Protein AF-A0A969B841-F1 (afdb_monomer_lite)

Sequence (74 aa):
MFPASKVVHFNEISRELNVEYEDMVFFDDDPVNIEDVTNLGVKSIFVDNGLNINCLKAHFPGVAQEFVNGYLQS

Radius of gyration: 14.05 Å; chains: 1; bounding box: 36×29×29 Å

pLDDT: mean 86.55, std 12.76, range [44.75, 97.62]

Secondary structure (DSSP, 8-state):
--SS-HHHHHHHHHHHHT--GGG-EEEES-HHHHHHHHTTT-EEEE-TT---HHHHHHH-HHHHHHHHHHHTT-

Foldseek 3Di:
DDDDQVVVVVVVCCVVVVDQQCRAEAEDQDVVNQVVSVVSNHNYDHDVPDDDLVNCCVPPVPVSVVVVVVVVVD

Structure (mmCIF, N/CA/C/O backbone):
data_AF-A0A969B841-F1
#
_entry.id   AF-A0A969B841-F1
#
loop_
_atom_site.group_PDB
_atom_site.id
_atom_site.type_symbol
_atom_site.label_atom_id
_atom_site.label_alt_id
_atom_site.label_comp_id
_atom_site.label_asym_id
_atom_site.label_entity_id
_atom_site.label_seq_id
_atom_site.pdbx_PDB_ins_code
_atom_site.Cartn_x
_atom_site.Cartn_y
_atom_site.Cartn_z
_atom_site.occupancy
_atom_site.B_iso_or_equiv
_atom_site.auth_seq_id
_atom_site.auth_comp_id
_atom_site.auth_asym_id
_atom_site.auth_atom_id
_atom_site.pdbx_PDB_model_num
ATOM 1 N N . MET A 1 1 ? 15.783 10.722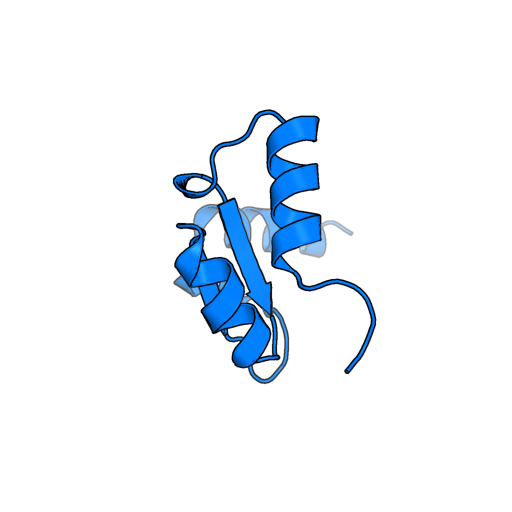 -7.632 1.00 44.75 1 MET A N 1
ATOM 2 C CA . MET A 1 1 ? 14.873 10.357 -6.530 1.00 44.75 1 MET A CA 1
ATOM 3 C C . MET A 1 1 ? 13.618 11.193 -6.724 1.00 44.75 1 MET A C 1
ATOM 5 O O . MET A 1 1 ? 13.707 12.411 -6.630 1.00 44.75 1 MET A O 1
ATOM 9 N N . PHE A 1 2 ? 12.545 10.569 -7.218 1.00 48.50 2 PHE A N 1
ATOM 10 C CA . PHE A 1 2 ? 11.288 11.234 -7.598 1.00 48.50 2 PHE A CA 1
ATOM 11 C C . PHE A 1 2 ? 10.528 11.738 -6.349 1.00 48.50 2 PHE A C 1
ATOM 13 O O . PHE A 1 2 ? 10.808 11.259 -5.250 1.00 48.50 2 PHE A O 1
ATOM 20 N N . PRO A 1 3 ? 9.655 12.755 -6.480 1.00 59.62 3 PRO A N 1
ATOM 21 C CA . PRO A 1 3 ? 9.229 13.582 -5.358 1.00 59.62 3 PRO A CA 1
ATOM 22 C C . PRO A 1 3 ? 8.149 12.887 -4.516 1.00 59.62 3 PRO A C 1
ATOM 24 O O . PRO A 1 3 ? 7.192 12.351 -5.060 1.00 59.62 3 PRO A O 1
ATOM 27 N N . ALA A 1 4 ? 8.321 12.973 -3.193 1.00 63.62 4 ALA A N 1
ATOM 28 C CA . ALA A 1 4 ? 7.492 12.420 -2.116 1.00 63.62 4 ALA A CA 1
ATOM 29 C C . ALA A 1 4 ? 7.523 10.882 -1.962 1.00 63.62 4 ALA A C 1
ATOM 31 O O . ALA A 1 4 ? 7.023 10.128 -2.792 1.00 63.62 4 ALA A O 1
ATOM 32 N N . SER A 1 5 ? 8.099 10.427 -0.840 1.00 84.25 5 SER A N 1
ATOM 33 C CA . SER A 1 5 ? 8.028 9.031 -0.386 1.00 84.25 5 SER A CA 1
ATOM 34 C C . SER A 1 5 ? 6.568 8.571 -0.316 1.00 84.25 5 SER A C 1
ATOM 36 O O . SER A 1 5 ? 5.693 9.345 0.081 1.00 84.25 5 SER A O 1
ATOM 38 N N . LYS A 1 6 ? 6.302 7.299 -0.643 1.00 89.25 6 LYS A N 1
ATOM 39 C CA . LYS A 1 6 ? 4.977 6.678 -0.469 1.00 89.25 6 LYS A CA 1
ATOM 40 C C . LYS A 1 6 ? 4.462 6.822 0.967 1.00 89.25 6 LYS A C 1
ATOM 42 O O . LYS A 1 6 ? 3.257 6.910 1.156 1.00 89.25 6 LYS A O 1
ATOM 47 N N . VAL A 1 7 ? 5.348 7.000 1.949 1.00 91.44 7 VAL A N 1
ATOM 48 C CA . VAL A 1 7 ? 4.981 7.338 3.329 1.00 91.44 7 VAL A CA 1
ATOM 49 C C . VAL A 1 7 ? 4.109 8.593 3.417 1.00 91.44 7 VAL A C 1
ATOM 51 O O . VAL A 1 7 ? 3.145 8.613 4.177 1.00 91.44 7 VAL A O 1
ATOM 54 N N . VAL A 1 8 ? 4.396 9.640 2.636 1.00 93.38 8 VAL A N 1
ATOM 55 C CA . VAL A 1 8 ? 3.588 10.874 2.638 1.00 93.38 8 VAL A CA 1
ATOM 56 C C . VAL A 1 8 ? 2.173 10.580 2.143 1.00 93.38 8 VAL A C 1
ATOM 58 O O . VAL A 1 8 ? 1.212 10.936 2.818 1.00 93.38 8 VAL A O 1
ATOM 61 N N . HIS A 1 9 ? 2.050 9.846 1.035 1.00 92.88 9 HIS A N 1
ATOM 62 C CA . HIS A 1 9 ? 0.751 9.460 0.482 1.00 92.88 9 HIS A CA 1
ATOM 63 C C . HIS A 1 9 ? -0.062 8.603 1.461 1.00 92.88 9 HIS A C 1
ATOM 65 O O . HIS A 1 9 ? -1.253 8.834 1.635 1.00 92.88 9 HIS A O 1
ATOM 71 N N . PHE A 1 10 ? 0.570 7.645 2.145 1.00 95.56 10 PHE A N 1
ATOM 72 C CA . PHE A 1 10 ? -0.119 6.798 3.122 1.00 95.56 10 PHE A CA 1
ATOM 73 C C . PHE A 1 10 ? -0.603 7.584 4.348 1.00 95.56 10 PHE A C 1
ATOM 75 O O . PHE A 1 10 ? -1.727 7.359 4.796 1.00 95.56 10 PHE A O 1
ATOM 82 N N . ASN A 1 11 ? 0.176 8.556 4.837 1.00 94.31 11 ASN A N 1
ATOM 83 C CA . ASN A 1 11 ? -0.277 9.462 5.902 1.00 94.31 11 ASN A CA 1
ATOM 84 C C . ASN A 1 11 ? -1.508 10.277 5.478 1.00 94.31 11 ASN A C 1
ATOM 86 O O . ASN A 1 11 ? -2.443 10.443 6.263 1.00 94.31 11 ASN A O 1
ATOM 90 N N . GLU A 1 12 ? -1.523 10.789 4.246 1.00 95.44 12 GLU A N 1
ATOM 91 C CA . GLU A 1 12 ? -2.660 11.548 3.718 1.00 95.44 12 GLU A CA 1
ATOM 92 C C . GLU A 1 12 ? -3.902 10.665 3.569 1.00 95.44 12 GLU A C 1
ATOM 94 O O . GLU A 1 12 ? -4.960 11.029 4.077 1.00 95.44 12 GLU A O 1
ATOM 99 N N . ILE A 1 13 ? -3.760 9.474 2.979 1.00 95.56 13 ILE A N 1
ATOM 100 C CA . ILE A 1 13 ? -4.853 8.506 2.797 1.00 95.56 13 ILE A CA 1
ATOM 101 C C . ILE A 1 13 ? -5.438 8.071 4.144 1.00 95.56 13 ILE A C 1
ATOM 103 O O . ILE A 1 13 ? -6.657 8.080 4.305 1.00 95.56 13 ILE A O 1
ATOM 107 N N . SER A 1 14 ? -4.593 7.721 5.120 1.00 96.62 14 SER A N 1
ATOM 108 C CA . SER A 1 14 ? -5.048 7.328 6.461 1.00 96.62 14 SER A CA 1
ATOM 109 C C . SER A 1 14 ? -5.860 8.441 7.116 1.00 96.62 14 SER A C 1
ATOM 111 O O . SER A 1 14 ? -6.962 8.195 7.606 1.00 96.62 14 SER A O 1
ATOM 113 N N . ARG A 1 15 ? -5.377 9.688 7.034 1.00 96.81 15 ARG A N 1
ATOM 114 C CA . ARG A 1 15 ? -6.067 10.858 7.587 1.00 96.81 15 ARG A CA 1
ATOM 115 C C . ARG A 1 15 ? -7.381 11.169 6.869 1.00 96.81 15 ARG A C 1
ATOM 117 O O . ARG A 1 15 ? -8.355 11.522 7.524 1.00 96.81 15 ARG A O 1
ATOM 124 N N . GLU A 1 16 ? -7.400 11.106 5.542 1.00 97.62 16 GLU A N 1
ATOM 125 C CA . GLU A 1 16 ? -8.570 11.475 4.737 1.00 97.62 16 GLU A CA 1
ATOM 126 C C . GLU A 1 16 ? -9.675 10.422 4.786 1.00 97.62 16 GLU A C 1
ATOM 128 O O . GL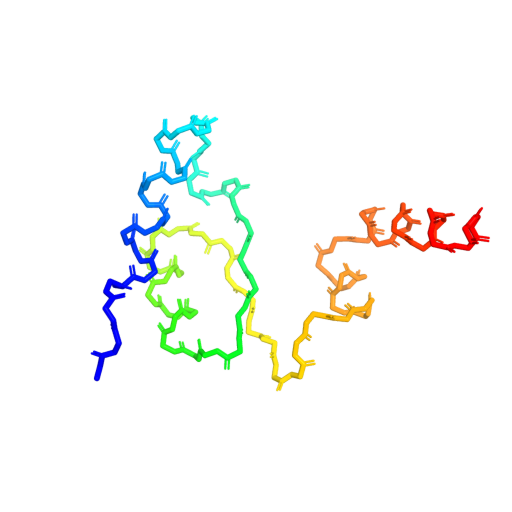U A 1 16 ? -10.852 10.776 4.827 1.00 97.62 16 GLU A O 1
ATOM 133 N N . LEU A 1 17 ? -9.306 9.140 4.815 1.00 96.38 17 LEU A N 1
ATOM 134 C CA . LEU A 1 17 ? -10.259 8.031 4.869 1.00 96.38 17 LEU A CA 1
ATOM 135 C C . LEU A 1 17 ? -10.570 7.572 6.298 1.00 96.38 17 LEU A C 1
ATOM 137 O O . LEU A 1 17 ? -11.509 6.802 6.485 1.00 96.38 17 LEU A O 1
ATOM 141 N N . ASN A 1 18 ? -9.816 8.048 7.295 1.00 96.94 18 ASN A N 1
ATOM 142 C CA . ASN A 1 18 ? -9.885 7.595 8.685 1.00 96.94 18 ASN A CA 1
ATOM 143 C C . ASN A 1 18 ? -9.769 6.061 8.790 1.00 96.94 18 ASN A C 1
ATOM 145 O O . ASN A 1 18 ? -10.600 5.395 9.410 1.00 96.94 18 ASN A O 1
ATOM 149 N N . VAL A 1 19 ? -8.751 5.517 8.119 1.00 96.50 19 VAL A N 1
ATOM 150 C CA . VAL A 1 19 ? -8.418 4.086 8.092 1.00 96.50 19 VAL A CA 1
ATOM 151 C C . VAL A 1 19 ? -7.028 3.904 8.693 1.00 96.50 19 VAL A C 1
ATOM 153 O O . VAL A 1 19 ? -6.097 4.634 8.340 1.00 96.50 19 VAL A O 1
ATOM 156 N N . GLU A 1 20 ? -6.889 2.938 9.595 1.00 97.25 20 GLU A N 1
ATOM 157 C CA . GLU A 1 20 ? -5.616 2.590 10.230 1.00 97.25 20 GLU A CA 1
ATOM 158 C C . GLU A 1 20 ? -4.708 1.827 9.256 1.00 97.25 20 GLU A C 1
ATOM 160 O O . GLU A 1 20 ? -5.187 1.105 8.381 1.00 97.25 20 GLU A O 1
ATOM 165 N N . TYR A 1 21 ? -3.385 1.944 9.406 1.00 97.56 21 TYR A N 1
ATOM 166 C CA . TYR A 1 21 ? -2.435 1.284 8.497 1.00 97.56 21 TYR A CA 1
ATOM 167 C C . TYR A 1 21 ? -2.586 -0.239 8.448 1.00 97.56 21 TYR A C 1
ATOM 169 O O . TYR A 1 21 ? -2.448 -0.831 7.380 1.00 97.56 21 TYR A O 1
ATOM 177 N N . GLU A 1 22 ? -2.915 -0.861 9.578 1.00 96.00 22 GLU A N 1
ATOM 178 C CA . GLU A 1 22 ? -3.095 -2.314 9.703 1.00 96.00 22 GLU A CA 1
ATOM 179 C C . GLU A 1 22 ? -4.283 -2.838 8.876 1.00 96.00 22 GLU A C 1
ATOM 181 O O . GLU A 1 22 ? -4.289 -4.000 8.462 1.00 96.00 22 GLU A O 1
ATOM 186 N N . ASP A 1 23 ? -5.248 -1.965 8.574 1.00 95.12 23 ASP A N 1
ATOM 187 C CA . ASP A 1 23 ? -6.412 -2.262 7.737 1.00 95.12 23 ASP A CA 1
ATOM 188 C C . ASP A 1 23 ? -6.157 -1.976 6.244 1.00 95.12 23 ASP A C 1
ATOM 190 O O . ASP A 1 23 ? -7.029 -2.196 5.398 1.00 95.12 23 ASP A O 1
ATOM 194 N N . MET A 1 24 ? -4.960 -1.496 5.887 1.00 95.31 24 MET A N 1
ATOM 195 C CA . MET A 1 24 ? -4.586 -1.186 4.510 1.00 95.31 24 MET A CA 1
ATOM 196 C C . MET A 1 24 ? -3.816 -2.319 3.835 1.00 95.31 24 MET A C 1
ATOM 198 O O . MET A 1 24 ? -3.032 -3.055 4.439 1.00 95.31 24 MET A O 1
ATOM 202 N N . VAL A 1 25 ? -3.992 -2.399 2.517 1.00 93.50 25 VAL A N 1
ATOM 203 C CA . VAL A 1 25 ? -3.272 -3.322 1.641 1.00 93.50 25 VAL A CA 1
ATOM 204 C C . VAL A 1 25 ? -2.649 -2.530 0.507 1.00 93.50 25 VAL A C 1
ATOM 206 O O . VAL A 1 25 ? -3.326 -1.741 -0.152 1.00 93.50 25 VAL A O 1
ATOM 209 N N . PHE A 1 26 ? -1.369 -2.777 0.253 1.00 94.12 26 PHE A N 1
ATOM 210 C CA . PHE A 1 26 ? -0.597 -2.081 -0.763 1.00 94.12 26 PHE A CA 1
ATOM 211 C C . PHE A 1 26 ? 0.060 -3.066 -1.729 1.00 94.12 26 PHE A C 1
ATOM 213 O O . PHE A 1 26 ? 0.631 -4.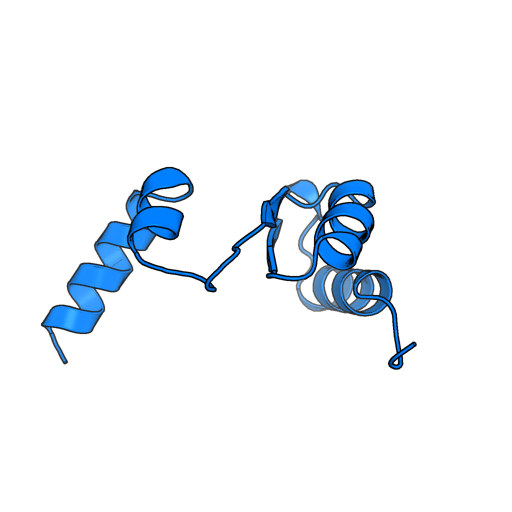066 -1.304 1.00 94.12 26 PHE A O 1
ATOM 220 N N . PHE A 1 27 ? -0.007 -2.778 -3.028 1.00 93.62 27 PHE A N 1
ATOM 221 C CA . PHE A 1 27 ? 0.670 -3.541 -4.076 1.00 93.62 27 PHE A CA 1
ATOM 222 C C . PHE A 1 27 ? 1.547 -2.589 -4.889 1.00 93.62 27 PHE A C 1
ATOM 224 O O . PHE A 1 27 ? 1.046 -1.571 -5.364 1.00 93.62 27 PHE A O 1
ATOM 231 N N . ASP A 1 28 ? 2.824 -2.923 -5.062 1.00 93.88 28 ASP A N 1
ATOM 232 C CA . ASP A 1 28 ? 3.794 -2.111 -5.810 1.00 93.88 28 ASP A CA 1
ATOM 233 C C . ASP A 1 28 ? 4.892 -3.013 -6.395 1.00 93.88 28 ASP A C 1
ATOM 235 O O . ASP A 1 28 ? 5.189 -4.083 -5.851 1.00 93.88 28 ASP A O 1
ATOM 239 N N . ASP A 1 29 ? 5.479 -2.602 -7.513 1.00 93.69 29 ASP A N 1
ATOM 240 C CA . ASP A 1 29 ? 6.576 -3.292 -8.200 1.00 93.69 29 ASP A CA 1
ATOM 241 C C . ASP A 1 29 ? 7.961 -2.737 -7.818 1.00 93.69 29 ASP A C 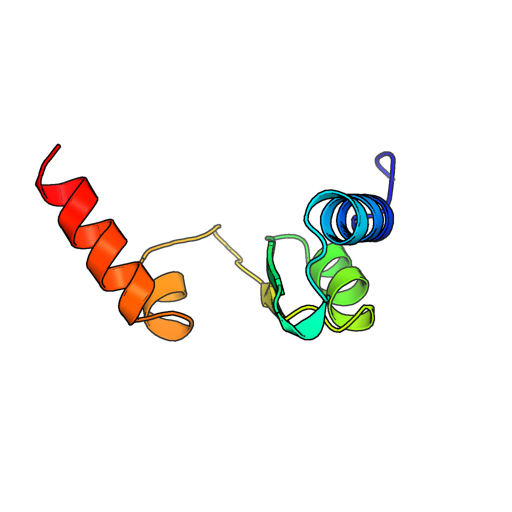1
ATOM 243 O O . ASP A 1 29 ? 8.981 -3.276 -8.246 1.00 93.69 29 ASP A O 1
ATOM 247 N N . ASP A 1 30 ? 8.022 -1.697 -6.981 1.00 93.06 30 ASP A N 1
ATOM 248 C CA . ASP A 1 30 ? 9.264 -1.152 -6.437 1.00 93.06 30 ASP A CA 1
ATOM 249 C C . ASP A 1 30 ? 9.521 -1.697 -5.016 1.00 93.06 30 ASP A C 1
ATOM 251 O O . ASP A 1 30 ? 8.782 -1.373 -4.077 1.00 93.06 30 ASP A O 1
ATOM 255 N N . PRO A 1 31 ? 10.585 -2.497 -4.802 1.00 92.88 31 PRO A N 1
ATOM 256 C CA . PRO A 1 31 ? 10.876 -3.078 -3.494 1.00 92.88 31 PRO A CA 1
ATOM 257 C C . PRO A 1 31 ? 11.169 -2.023 -2.416 1.00 92.88 31 PRO A C 1
ATOM 259 O O . PRO A 1 31 ? 10.906 -2.284 -1.244 1.00 92.88 31 PRO A O 1
ATOM 262 N N . VAL A 1 32 ? 11.655 -0.832 -2.789 1.00 93.19 32 VAL A N 1
ATOM 263 C CA . VAL A 1 32 ? 11.909 0.259 -1.834 1.00 93.19 32 VAL A CA 1
ATOM 264 C C . VAL A 1 32 ? 10.590 0.810 -1.298 1.00 93.19 32 VAL A C 1
ATOM 266 O O . VAL A 1 32 ? 10.449 1.012 -0.096 1.00 93.19 32 VAL A O 1
ATOM 269 N N . ASN A 1 33 ? 9.583 0.975 -2.162 1.00 94.31 33 ASN A N 1
ATOM 270 C CA . ASN A 1 33 ? 8.246 1.386 -1.728 1.00 94.31 33 ASN A CA 1
ATOM 271 C C . ASN A 1 33 ? 7.599 0.331 -0.827 1.00 94.31 33 ASN A C 1
ATOM 273 O O . ASN A 1 33 ? 6.928 0.684 0.142 1.00 94.31 33 ASN A O 1
ATOM 277 N N . ILE A 1 34 ? 7.786 -0.953 -1.150 1.00 95.25 34 ILE A N 1
ATOM 278 C CA . ILE A 1 34 ? 7.278 -2.059 -0.333 1.00 95.25 34 ILE A CA 1
ATOM 279 C C . ILE A 1 34 ? 7.886 -2.012 1.068 1.00 95.25 34 ILE A C 1
ATOM 281 O O . ILE A 1 34 ? 7.143 -2.109 2.043 1.00 95.25 34 ILE A O 1
ATOM 285 N N . GLU A 1 35 ? 9.202 -1.836 1.188 1.00 95.56 35 GLU A N 1
ATOM 286 C CA . GLU A 1 35 ? 9.877 -1.734 2.484 1.00 95.56 35 GLU A CA 1
ATOM 287 C C . GLU A 1 35 ? 9.401 -0.507 3.278 1.00 95.56 35 GLU A C 1
ATOM 289 O O . GLU A 1 35 ? 8.946 -0.651 4.415 1.00 95.56 35 GLU A O 1
ATOM 294 N N . ASP A 1 36 ? 9.421 0.678 2.660 1.00 94.81 36 ASP A N 1
ATOM 295 C CA . ASP A 1 36 ? 9.001 1.940 3.281 1.00 94.81 36 ASP A CA 1
ATOM 296 C C . ASP A 1 36 ? 7.578 1.859 3.852 1.00 94.81 36 ASP A C 1
ATOM 298 O O . ASP A 1 36 ? 7.328 2.277 4.982 1.00 94.81 36 ASP A O 1
ATOM 302 N N . VAL A 1 37 ? 6.637 1.309 3.080 1.00 96.12 37 VAL A N 1
ATOM 303 C CA . VAL A 1 37 ? 5.220 1.235 3.462 1.00 96.12 37 VAL A CA 1
ATOM 304 C C . VAL A 1 37 ? 4.956 0.088 4.443 1.00 96.12 37 VAL A C 1
ATOM 306 O O . VAL A 1 37 ? 4.146 0.245 5.357 1.00 96.12 37 VAL A O 1
ATOM 309 N N . THR A 1 38 ? 5.688 -1.028 4.350 1.00 96.50 38 THR A N 1
ATOM 310 C CA . THR A 1 38 ? 5.627 -2.105 5.360 1.00 96.50 38 THR A CA 1
ATOM 311 C C . THR A 1 38 ? 6.035 -1.594 6.738 1.00 96.50 38 THR A C 1
ATOM 313 O O . THR A 1 38 ? 5.393 -1.928 7.732 1.00 96.50 38 THR A O 1
ATOM 316 N N . ASN A 1 39 ? 7.050 -0.727 6.807 1.00 96.44 39 ASN A N 1
ATOM 317 C CA . ASN A 1 39 ? 7.510 -0.126 8.061 1.00 96.44 39 ASN A CA 1
ATOM 318 C C . ASN A 1 39 ? 6.459 0.782 8.735 1.00 96.44 39 ASN A C 1
ATOM 320 O O . ASN A 1 39 ? 6.601 1.087 9.918 1.00 96.44 39 ASN A O 1
ATOM 324 N N . LEU A 1 40 ? 5.397 1.183 8.025 1.00 95.50 40 LEU A N 1
ATOM 325 C CA . LEU A 1 40 ? 4.254 1.902 8.601 1.00 95.50 40 LEU A CA 1
ATOM 326 C C . LEU A 1 40 ? 3.208 0.983 9.254 1.00 95.50 40 LEU A C 1
ATOM 328 O O . LEU A 1 40 ? 2.325 1.482 9.943 1.00 95.50 40 LEU A O 1
ATOM 332 N N . GLY A 1 41 ? 3.284 -0.335 9.039 1.00 96.38 41 GLY A N 1
ATOM 333 C CA . GLY A 1 41 ? 2.281 -1.309 9.492 1.00 96.38 41 GLY A CA 1
ATOM 334 C C . GLY A 1 41 ? 1.279 -1.737 8.413 1.00 96.38 41 GLY A C 1
ATOM 335 O O . GLY A 1 41 ? 0.399 -2.549 8.685 1.00 96.38 41 GLY A O 1
ATOM 336 N N . VAL A 1 42 ? 1.427 -1.240 7.182 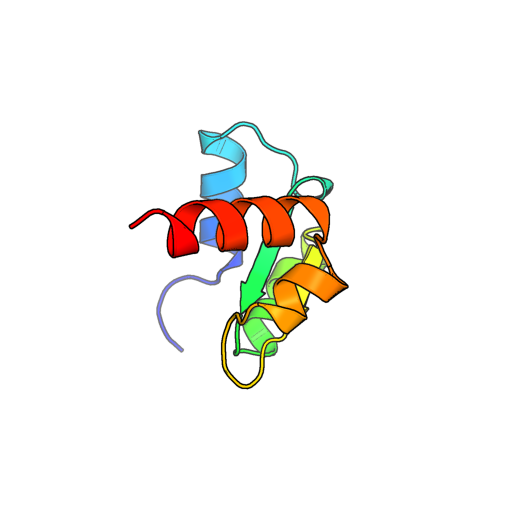1.00 97.19 42 VAL A N 1
ATOM 337 C CA . VAL A 1 42 ? 0.581 -1.621 6.042 1.00 97.19 42 VAL A CA 1
ATOM 338 C C . VAL A 1 42 ? 0.981 -2.994 5.505 1.00 97.19 42 VAL A C 1
ATOM 340 O O . VAL A 1 42 ? 2.166 -3.286 5.311 1.00 97.19 42 VAL A O 1
ATOM 343 N N . LYS A 1 43 ? -0.008 -3.828 5.160 1.00 95.44 43 LYS A N 1
ATOM 344 C CA . LYS A 1 43 ? 0.238 -5.096 4.462 1.00 95.44 43 LYS A CA 1
ATOM 345 C C . LYS A 1 43 ? 0.659 -4.829 3.013 1.00 95.44 43 LYS A C 1
ATOM 347 O O . LYS A 1 43 ? -0.188 -4.672 2.133 1.00 95.44 43 LYS A O 1
ATOM 352 N N . SER A 1 44 ? 1.965 -4.816 2.763 1.00 95.44 44 SER A N 1
ATOM 353 C CA . SER A 1 44 ? 2.535 -4.532 1.440 1.00 95.44 44 SER A CA 1
ATOM 354 C C . SER A 1 44 ? 2.940 -5.810 0.703 1.00 95.44 44 SER A C 1
ATOM 356 O O . SER A 1 44 ? 3.556 -6.707 1.276 1.00 95.44 44 SER A O 1
ATOM 358 N N . ILE A 1 45 ? 2.583 -5.906 -0.576 1.00 93.81 45 ILE A N 1
ATOM 359 C CA . ILE A 1 45 ? 2.774 -7.086 -1.423 1.00 93.81 45 ILE A CA 1
ATOM 360 C C . ILE A 1 45 ? 3.543 -6.665 -2.676 1.00 93.81 45 ILE A C 1
ATOM 362 O O . ILE A 1 45 ? 3.035 -5.917 -3.510 1.00 93.81 45 ILE A O 1
ATOM 366 N N . PHE A 1 46 ? 4.763 -7.179 -2.816 1.00 94.25 46 PHE A N 1
ATOM 367 C CA . PHE A 1 46 ? 5.577 -6.974 -4.010 1.00 94.25 46 PHE A CA 1
ATOM 368 C C . PHE A 1 46 ? 4.972 -7.701 -5.217 1.00 94.25 46 PHE A C 1
ATOM 370 O O . PHE A 1 46 ? 4.668 -8.896 -5.138 1.00 94.25 46 PHE A O 1
ATOM 377 N N . VAL A 1 47 ? 4.811 -6.994 -6.337 1.00 93.00 47 VAL A N 1
ATOM 378 C CA . VAL A 1 47 ? 4.246 -7.538 -7.580 1.00 93.00 47 VAL A CA 1
ATOM 379 C C . VAL A 1 47 ? 5.169 -7.280 -8.772 1.00 93.00 47 VAL A C 1
ATOM 381 O O . VAL A 1 47 ? 5.104 -6.241 -9.413 1.00 93.00 47 VAL A O 1
ATOM 384 N N . ASP A 1 48 ? 5.997 -8.268 -9.110 1.00 86.75 48 ASP A N 1
ATOM 385 C CA . ASP A 1 48 ? 7.046 -8.162 -10.141 1.00 86.75 48 ASP A CA 1
ATOM 386 C C . ASP A 1 48 ? 6.551 -7.859 -11.571 1.00 86.75 48 ASP A C 1
ATOM 388 O O . ASP A 1 48 ? 7.312 -7.372 -12.401 1.00 86.75 48 ASP A O 1
ATOM 392 N N . ASN A 1 49 ? 5.279 -8.137 -11.863 1.00 85.00 49 ASN A N 1
ATOM 393 C CA . ASN A 1 49 ? 4.629 -7.905 -13.155 1.00 85.00 49 ASN A CA 1
ATOM 394 C C . ASN A 1 49 ? 3.244 -7.264 -12.980 1.00 85.00 49 ASN A C 1
ATOM 396 O O . ASN A 1 49 ? 2.303 -7.552 -13.726 1.00 85.00 49 ASN A O 1
ATOM 400 N N . GLY A 1 50 ? 3.107 -6.422 -11.954 1.00 81.31 50 GLY A N 1
ATOM 401 C CA . GLY A 1 50 ? 1.854 -5.763 -11.614 1.00 81.31 50 GLY A CA 1
ATOM 402 C C . GLY A 1 50 ? 0.794 -6.700 -11.027 1.00 81.31 50 GLY A C 1
ATOM 403 O O . GLY A 1 50 ? 0.965 -7.916 -10.879 1.00 81.31 50 GLY A O 1
ATOM 404 N N . LEU A 1 51 ? -0.338 -6.108 -10.649 1.00 85.50 51 LEU A N 1
ATOM 405 C CA . LEU A 1 51 ? -1.438 -6.831 -10.025 1.00 85.50 51 LEU A CA 1
ATOM 406 C C . LEU A 1 51 ? -2.161 -7.716 -11.052 1.00 85.50 51 LEU A C 1
ATOM 408 O O . LEU A 1 51 ? -2.668 -7.235 -12.063 1.00 85.50 51 LEU A O 1
ATOM 412 N N . ASN A 1 52 ? -2.267 -9.012 -10.760 1.00 85.12 52 ASN A N 1
ATOM 413 C CA . ASN A 1 52 ? -3.035 -9.957 -11.567 1.00 85.12 52 ASN A CA 1
ATOM 414 C C . ASN A 1 52 ? -4.025 -10.762 -10.712 1.00 85.12 52 ASN A C 1
ATOM 416 O O . ASN A 1 52 ? -3.934 -10.808 -9.482 1.00 85.12 52 ASN A O 1
ATOM 420 N N . ILE A 1 53 ? -4.969 -11.435 -11.377 1.00 84.00 53 ILE A N 1
ATOM 421 C CA . ILE A 1 53 ? -6.018 -12.229 -10.718 1.00 84.00 53 ILE A CA 1
ATOM 422 C C . ILE A 1 53 ? -5.442 -13.313 -9.800 1.00 84.00 53 ILE A C 1
ATOM 424 O O . ILE A 1 53 ? -6.046 -13.611 -8.774 1.00 84.00 53 ILE A O 1
ATOM 428 N N . ASN A 1 54 ? -4.289 -13.904 -10.121 1.00 84.38 54 ASN A N 1
ATOM 429 C CA . ASN A 1 54 ? -3.687 -14.918 -9.256 1.00 84.38 54 ASN A CA 1
ATOM 430 C C . ASN A 1 54 ? -3.155 -14.294 -7.959 1.00 84.38 54 ASN A C 1
ATOM 432 O O . ASN A 1 54 ? -3.341 -14.876 -6.893 1.00 84.38 54 ASN A O 1
ATOM 436 N N . CYS A 1 55 ? -2.582 -13.089 -8.030 1.00 83.69 55 CYS A N 1
ATOM 437 C CA . CYS A 1 55 ? -2.167 -12.330 -6.851 1.00 83.69 55 CYS A CA 1
ATOM 438 C C . CYS A 1 55 ? -3.368 -11.973 -5.961 1.00 83.69 55 CYS A C 1
ATOM 440 O O . CYS A 1 55 ? -3.324 -12.197 -4.750 1.00 83.69 55 CYS A O 1
ATOM 442 N N . LEU A 1 56 ? -4.478 -11.522 -6.560 1.00 85.06 56 LEU A N 1
ATOM 443 C CA . LEU A 1 56 ? -5.725 -11.284 -5.826 1.00 85.06 56 LEU A CA 1
ATOM 444 C C . LEU A 1 56 ? -6.280 -12.572 -5.212 1.00 85.06 56 LEU A C 1
ATOM 446 O O . LEU A 1 56 ? -6.648 -12.568 -4.048 1.00 85.06 56 LEU A O 1
ATOM 450 N N . LYS A 1 57 ? -6.298 -13.694 -5.938 1.00 86.50 57 LYS A N 1
ATOM 451 C CA . LYS A 1 57 ? -6.758 -14.988 -5.399 1.00 86.50 57 LYS A CA 1
ATOM 452 C C . LYS A 1 57 ? -5.917 -15.463 -4.216 1.00 86.50 57 LYS A C 1
ATOM 454 O O . LYS A 1 57 ? -6.473 -16.020 -3.276 1.00 86.50 57 LYS A O 1
ATOM 459 N N . ALA A 1 58 ? -4.603 -15.248 -4.264 1.00 85.75 58 ALA A N 1
ATOM 460 C CA . ALA A 1 58 ? -3.684 -15.663 -3.210 1.00 85.75 58 ALA A CA 1
ATOM 461 C C . ALA A 1 58 ? -3.877 -14.866 -1.910 1.00 85.75 58 ALA A C 1
ATOM 463 O O . ALA A 1 58 ? -3.769 -15.435 -0.826 1.00 85.75 58 ALA A O 1
ATOM 464 N N . HIS A 1 59 ? -4.180 -13.569 -2.010 1.00 84.06 59 HIS A N 1
ATOM 465 C CA . HIS A 1 59 ? -4.230 -12.680 -0.845 1.00 84.06 59 HIS A CA 1
ATOM 466 C C . HIS A 1 59 ? -5.653 -12.284 -0.416 1.00 84.06 59 HIS A C 1
ATOM 468 O O . HIS A 1 59 ? -5.867 -12.004 0.762 1.00 84.06 59 HIS A O 1
ATOM 474 N N . PHE A 1 60 ? -6.614 -12.279 -1.347 1.00 87.00 60 PHE A N 1
ATOM 475 C CA . PHE A 1 60 ? -7.999 -11.806 -1.193 1.00 87.00 60 PHE A CA 1
ATOM 476 C C . PHE A 1 60 ? -8.984 -12.628 -2.056 1.00 87.00 60 PHE A C 1
ATOM 478 O O . PHE A 1 60 ? -9.590 -12.100 -2.994 1.00 87.00 60 PHE A O 1
ATOM 485 N N . PRO A 1 61 ? -9.192 -13.926 -1.766 1.00 82.62 61 PRO A N 1
ATOM 486 C CA . PRO A 1 61 ? -9.994 -14.809 -2.617 1.00 82.62 61 PRO A CA 1
ATOM 487 C C . PRO A 1 61 ? -11.452 -14.352 -2.802 1.00 82.62 61 PRO A C 1
ATOM 489 O O . PRO A 1 61 ? -12.004 -14.534 -3.885 1.00 82.62 61 PRO A O 1
ATOM 492 N N . GLY A 1 62 ? -12.063 -13.720 -1.790 1.00 82.94 62 GLY A N 1
ATOM 493 C CA . GLY A 1 62 ? -13.419 -13.160 -1.895 1.00 82.94 62 GLY A CA 1
ATOM 494 C C . GLY A 1 62 ? -13.504 -12.010 -2.903 1.00 82.94 62 GLY A C 1
ATOM 495 O O . GLY A 1 62 ? -14.307 -12.060 -3.831 1.00 82.94 62 GLY A O 1
ATOM 496 N N . VAL A 1 63 ? -12.590 -11.041 -2.791 1.00 79.31 63 VAL A N 1
ATOM 497 C CA . VAL A 1 63 ? -12.474 -9.909 -3.727 1.00 79.31 63 VAL A CA 1
ATOM 498 C C . VAL A 1 63 ? -12.173 -10.409 -5.140 1.00 79.31 63 VAL A C 1
ATOM 500 O O . VAL A 1 63 ? -12.775 -9.953 -6.108 1.00 79.31 63 VAL A O 1
ATOM 503 N N . ALA A 1 64 ? -11.288 -11.399 -5.281 1.00 81.69 64 ALA A N 1
ATOM 504 C CA . ALA A 1 64 ? -10.968 -11.975 -6.583 1.00 81.69 64 ALA A CA 1
ATOM 505 C C . ALA A 1 64 ? -12.196 -12.594 -7.272 1.00 81.69 64 ALA A C 1
ATOM 507 O O . ALA A 1 64 ? -12.337 -12.477 -8.490 1.00 81.69 64 ALA A O 1
ATOM 508 N N . GLN A 1 65 ? -13.087 -13.236 -6.512 1.00 78.69 65 GLN A N 1
ATOM 509 C CA . GLN A 1 65 ? -14.316 -13.808 -7.055 1.00 78.69 65 GLN A CA 1
ATOM 510 C C . GLN A 1 65 ? -15.286 -12.720 -7.536 1.00 78.69 65 GLN A C 1
ATOM 512 O O . GLN A 1 65 ? -15.862 -12.857 -8.614 1.00 78.69 65 GLN A O 1
ATOM 517 N N . GLU A 1 66 ? -15.439 -11.633 -6.778 1.00 79.38 66 GLU A N 1
ATOM 518 C CA . GLU A 1 66 ? -16.271 -10.485 -7.162 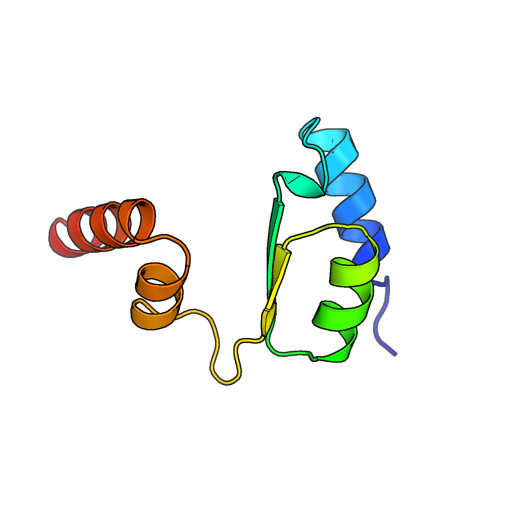1.00 79.38 66 GLU A CA 1
ATOM 519 C C . GLU A 1 66 ? -15.741 -9.786 -8.419 1.00 79.38 66 GLU A C 1
ATOM 521 O O . GLU A 1 66 ? -16.509 -9.537 -9.348 1.00 79.38 66 GLU A O 1
ATOM 526 N N . PHE A 1 67 ? -14.425 -9.558 -8.504 1.00 75.50 67 PHE A N 1
ATOM 527 C CA . PHE A 1 67 ? -13.781 -8.984 -9.691 1.00 75.50 67 PHE A CA 1
ATOM 528 C C . PHE A 1 67 ? -14.013 -9.831 -10.947 1.00 75.50 67 PHE A C 1
ATOM 530 O O . PHE A 1 67 ? -14.359 -9.297 -11.999 1.00 75.50 67 PHE A O 1
ATOM 537 N N . VAL A 1 68 ? -13.848 -11.156 -10.845 1.00 76.44 68 VAL A N 1
ATOM 538 C CA . VAL A 1 68 ? -14.092 -12.074 -11.970 1.00 76.44 68 VAL A CA 1
ATOM 539 C C . VAL A 1 68 ? -15.561 -12.043 -12.388 1.00 76.44 68 VAL A C 1
ATOM 541 O O . VAL A 1 68 ? -15.855 -11.988 -13.581 1.00 76.44 68 VAL A O 1
ATOM 544 N N . ASN A 1 69 ? -16.483 -12.041 -11.425 1.00 77.06 69 ASN A N 1
ATOM 545 C CA . ASN A 1 69 ? -17.914 -12.003 -11.711 1.00 77.06 69 ASN A CA 1
ATOM 546 C C . ASN A 1 69 ? -18.335 -10.682 -12.372 1.00 77.06 69 ASN A C 1
ATOM 548 O O . ASN A 1 69 ? -19.146 -10.708 -13.292 1.00 77.06 69 ASN A O 1
ATOM 552 N N . GLY A 1 70 ? -17.777 -9.548 -11.937 1.00 71.94 70 GLY A N 1
ATOM 553 C CA . GLY A 1 70 ? -18.048 -8.237 -12.528 1.00 71.94 70 GLY A CA 1
ATOM 554 C C . GLY A 1 70 ? -17.496 -8.092 -13.948 1.00 71.94 70 GLY A C 1
ATOM 555 O O . GLY A 1 70 ? -18.187 -7.568 -14.814 1.00 71.94 70 GLY A O 1
ATOM 556 N N . TYR A 1 71 ? -16.290 -8.609 -14.211 1.00 63.91 71 TYR A N 1
ATOM 557 C CA . TYR A 1 71 ? -15.653 -8.533 -15.532 1.00 63.91 71 TYR A CA 1
ATOM 558 C C . TYR A 1 71 ? -16.315 -9.443 -16.577 1.00 63.91 71 TYR A C 1
ATOM 560 O O . TYR A 1 71 ? -16.401 -9.087 -17.743 1.00 63.91 71 TYR A O 1
ATOM 568 N N . LEU A 1 72 ? -16.809 -10.621 -16.180 1.00 57.50 72 LEU A N 1
ATOM 569 C CA . LEU A 1 72 ? -17.501 -11.536 -17.100 1.00 57.50 72 LEU A CA 1
ATOM 570 C C . LEU A 1 72 ? -18.934 -11.095 -17.449 1.00 57.50 72 LEU A C 1
ATOM 572 O O . LEU A 1 72 ? -19.560 -11.714 -18.308 1.00 57.50 72 LEU A O 1
ATOM 576 N N . GLN A 1 73 ? -19.463 -10.064 -16.785 1.00 55.00 73 GLN A N 1
ATOM 577 C CA . GLN A 1 73 ? -20.773 -9.478 -17.089 1.00 55.00 73 GLN A CA 1
ATOM 578 C C . GLN A 1 73 ? -20.705 -8.180 -17.918 1.00 55.00 73 GLN A C 1
ATOM 580 O O . GLN A 1 73 ? -21.762 -7.639 -18.245 1.00 55.00 73 GLN A O 1
ATOM 585 N N . SER A 1 74 ? -19.508 -7.698 -18.276 1.00 49.94 74 SER A N 1
ATOM 586 C CA . SER A 1 74 ? -19.273 -6.521 -19.136 1.00 49.94 74 SER A CA 1
ATOM 587 C C . SER A 1 74 ? -18.720 -6.907 -20.501 1.00 49.94 74 SER A C 1
ATOM 589 O O . SER A 1 74 ? -19.173 -6.319 -21.505 1.00 49.94 74 SER A O 1
#